Protein AF-A0A7K0A001-F1 (afdb_monomer)

Structure (mmCIF, N/CA/C/O backbone):
data_AF-A0A7K0A001-F1
#
_entry.id   AF-A0A7K0A001-F1
#
loop_
_atom_site.group_PDB
_atom_site.id
_atom_site.type_symbol
_atom_site.label_atom_id
_atom_site.label_alt_id
_atom_site.label_comp_id
_atom_site.label_asym_id
_atom_site.label_entity_id
_atom_site.label_seq_id
_atom_site.pdbx_PDB_ins_code
_atom_site.Cartn_x
_atom_site.Cartn_y
_atom_site.Cartn_z
_atom_site.occupancy
_atom_site.B_iso_or_equiv
_atom_site.auth_seq_id
_atom_site.auth_comp_id
_atom_site.auth_asym_id
_atom_site.auth_atom_id
_atom_site.pdbx_PDB_model_num
ATOM 1 N N . MET A 1 1 ? -7.347 -21.994 52.892 1.00 54.88 1 MET A N 1
ATOM 2 C CA . MET A 1 1 ? -8.348 -21.430 51.962 1.00 54.88 1 MET A CA 1
ATOM 3 C C . MET A 1 1 ? -7.585 -20.962 50.740 1.00 54.88 1 MET A C 1
ATOM 5 O O . MET A 1 1 ? -7.030 -19.872 50.757 1.00 54.88 1 MET A O 1
ATOM 9 N N . ASP A 1 2 ? -7.468 -21.829 49.737 1.00 59.53 2 ASP A N 1
ATOM 10 C CA . ASP A 1 2 ? -6.788 -21.502 48.485 1.00 59.53 2 ASP A CA 1
ATOM 11 C C . ASP A 1 2 ? -7.730 -20.677 47.613 1.00 59.53 2 ASP A C 1
ATOM 13 O O . ASP A 1 2 ? -8.765 -21.163 47.158 1.00 59.53 2 ASP A O 1
ATOM 17 N N . HIS A 1 3 ? -7.394 -19.407 47.400 1.00 66.69 3 HIS A N 1
ATOM 18 C CA . HIS A 1 3 ? -8.052 -18.610 46.376 1.00 66.69 3 HIS A CA 1
ATOM 19 C C . HIS A 1 3 ? -7.4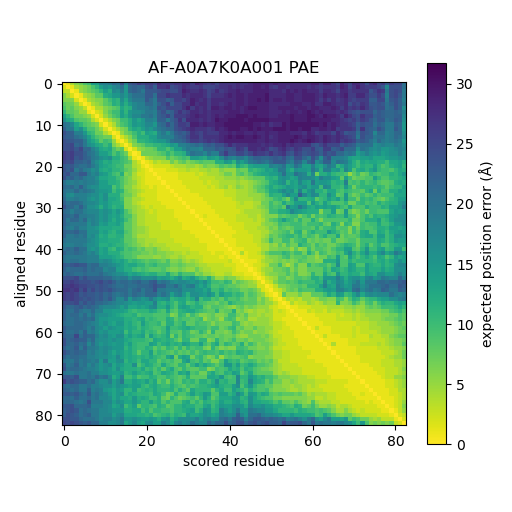87 -19.027 45.014 1.00 66.69 3 HIS A C 1
ATOM 21 O O . HIS A 1 3 ? -6.298 -18.794 44.767 1.00 66.69 3 HIS A O 1
ATOM 27 N N . PRO A 1 4 ? -8.287 -19.621 44.108 1.00 69.69 4 PRO A N 1
ATOM 28 C CA . PRO A 1 4 ? -7.831 -19.842 42.748 1.00 69.69 4 PRO A CA 1
ATOM 29 C C . PRO A 1 4 ? -7.526 -18.471 42.144 1.00 69.69 4 PRO A C 1
ATOM 31 O O . PRO A 1 4 ? -8.420 -17.636 41.984 1.00 69.69 4 PRO A O 1
ATOM 34 N N . LYS A 1 5 ? -6.246 -18.209 41.850 1.00 66.56 5 LYS A N 1
ATOM 35 C CA . LYS A 1 5 ? -5.838 -17.007 41.120 1.00 66.56 5 LYS A CA 1
ATOM 36 C C . LYS A 1 5 ? -6.493 -17.090 39.749 1.00 66.56 5 LYS A C 1
ATOM 38 O O . LYS A 1 5 ? -6.043 -17.834 38.881 1.00 66.56 5 LYS A O 1
ATOM 43 N N . ARG A 1 6 ? -7.596 -16.363 39.582 1.00 66.81 6 ARG A N 1
ATOM 44 C CA . ARG A 1 6 ? -8.286 -16.221 38.306 1.00 66.81 6 ARG A CA 1
ATOM 45 C C . ARG A 1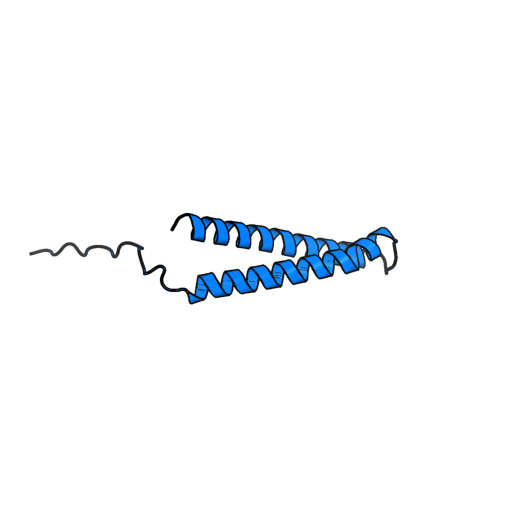 6 ? -7.280 -15.610 37.339 1.00 66.81 6 ARG A C 1
ATOM 47 O O . ARG A 1 6 ? -6.878 -14.462 37.510 1.00 66.81 6 ARG A O 1
ATOM 54 N N . GLN A 1 7 ? -6.813 -16.413 36.389 1.00 69.00 7 GLN A N 1
ATOM 55 C CA . GLN A 1 7 ? -5.944 -15.942 35.320 1.00 69.00 7 GLN A CA 1
ATOM 56 C C . GLN A 1 7 ? -6.691 -14.790 34.631 1.00 69.00 7 GLN A C 1
ATOM 58 O O . GLN A 1 7 ? -7.868 -14.978 34.296 1.00 69.00 7 GLN A O 1
ATOM 63 N N . PRO A 1 8 ? -6.095 -13.590 34.498 1.00 60.75 8 PRO A N 1
ATOM 64 C CA . PRO A 1 8 ? -6.755 -12.490 33.816 1.00 60.75 8 PRO A CA 1
ATOM 65 C C . PRO A 1 8 ? -7.137 -12.994 32.429 1.00 60.75 8 PRO A C 1
ATOM 67 O O . PRO A 1 8 ? -6.272 -13.455 31.681 1.00 60.75 8 PRO A O 1
ATOM 70 N N . SER A 1 9 ? -8.430 -12.982 32.097 1.00 61.78 9 SER A N 1
ATOM 71 C CA . SER A 1 9 ? -8.835 -13.230 30.721 1.00 61.78 9 SER A CA 1
ATOM 72 C C . SER A 1 9 ? -8.071 -12.229 29.868 1.00 61.78 9 SER A C 1
ATOM 74 O O . SER A 1 9 ? -8.035 -11.046 30.209 1.00 61.78 9 SER A O 1
ATOM 76 N N . GLY A 1 10 ? -7.461 -12.680 28.771 1.00 58.69 10 GLY A N 1
ATOM 77 C CA . GLY A 1 10 ? -6.806 -11.828 27.768 1.00 58.69 10 GLY A CA 1
A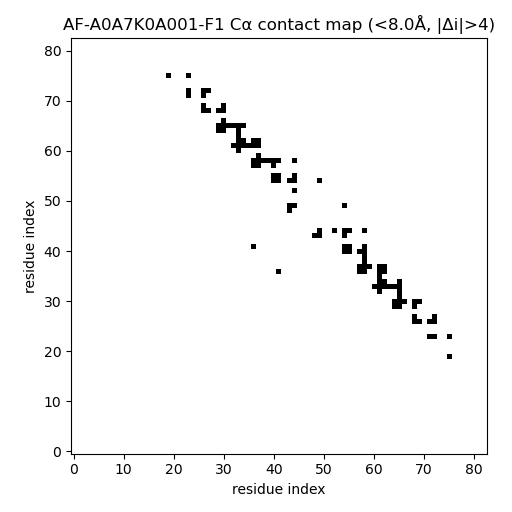TOM 78 C C . GLY A 1 10 ? -7.773 -10.874 27.047 1.00 58.69 10 GLY A C 1
ATOM 79 O O . GLY A 1 10 ? -7.610 -10.575 25.873 1.00 58.69 10 GLY A O 1
ATOM 80 N N . SER A 1 11 ? -8.816 -10.424 27.739 1.00 59.16 11 SER A N 1
ATOM 81 C CA . SER A 1 11 ? -9.697 -9.312 27.438 1.00 59.16 11 SER A CA 1
ATOM 82 C C . SER A 1 11 ? -9.116 -8.021 28.016 1.00 59.16 11 SER A C 1
ATOM 84 O O . SER A 1 11 ? -9.851 -7.212 28.587 1.00 59.16 11 SER A O 1
ATOM 86 N N . GLU A 1 12 ? -7.795 -7.847 27.929 1.00 54.53 12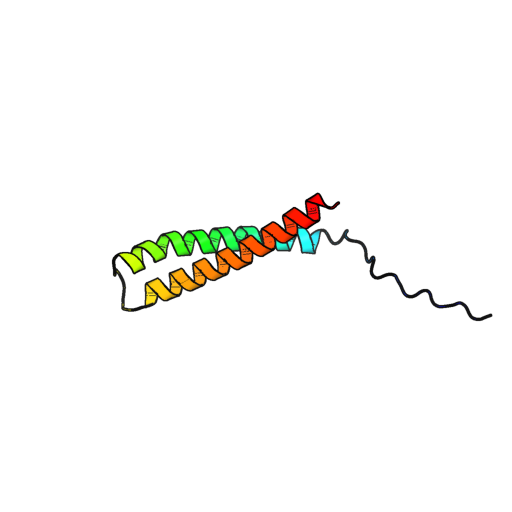 GLU A N 1
ATOM 87 C CA . GLU A 1 12 ? -7.192 -6.546 28.186 1.00 54.53 12 GLU A CA 1
ATOM 88 C C . GLU A 1 12 ? -7.907 -5.528 27.276 1.00 54.53 12 GLU A C 1
ATOM 90 O O . GLU A 1 12 ? -8.202 -5.852 26.115 1.00 54.53 12 GLU A O 1
ATOM 95 N N . PRO A 1 13 ? -8.319 -4.358 27.796 1.00 56.19 13 PRO A N 1
ATOM 96 C CA . PRO A 1 13 ? -9.325 -3.540 27.142 1.00 56.19 13 PRO A CA 1
ATOM 97 C C . PRO A 1 13 ? -8.935 -3.208 25.699 1.00 56.19 13 PRO A C 1
ATOM 99 O O . PRO A 1 13 ? -7.906 -2.582 25.439 1.00 56.19 13 PRO A O 1
ATOM 102 N N . ARG A 1 14 ? -9.825 -3.514 24.741 1.00 57.25 14 ARG A N 1
ATOM 103 C CA . ARG A 1 14 ? -9.754 -3.052 23.335 1.00 57.25 14 ARG A CA 1
ATOM 104 C C . ARG A 1 14 ? -9.765 -1.513 23.190 1.00 57.25 14 ARG A C 1
ATOM 106 O O . ARG A 1 14 ? -9.893 -0.985 22.087 1.00 57.25 14 ARG A O 1
ATOM 113 N N . THR A 1 15 ? -9.666 -0.783 24.300 1.00 48.75 15 THR A N 1
ATOM 114 C CA . THR A 1 15 ? -9.608 0.672 24.430 1.00 48.75 15 THR A CA 1
ATOM 115 C C . THR A 1 15 ? -8.193 1.233 24.342 1.00 48.75 15 THR A C 1
ATOM 117 O O . THR A 1 15 ? -8.041 2.455 24.378 1.00 48.75 15 THR A O 1
ATOM 120 N N . ALA A 1 16 ? -7.173 0.412 24.073 1.00 50.91 16 ALA A N 1
ATOM 121 C CA . ALA A 1 16 ? -5.985 0.899 23.382 1.00 50.91 16 ALA A CA 1
ATOM 122 C C . ALA A 1 16 ? -6.390 1.320 21.946 1.00 50.91 16 ALA A C 1
ATOM 124 O O . ALA A 1 16 ? -6.081 0.679 20.947 1.00 50.91 16 ALA A O 1
ATOM 125 N N . ARG A 1 17 ? -7.143 2.418 21.817 1.00 52.81 17 ARG A N 1
ATOM 126 C CA . ARG A 1 17 ? -7.497 3.030 20.528 1.00 52.81 17 ARG A CA 1
ATOM 127 C C . ARG A 1 17 ? -6.262 3.567 19.816 1.00 52.81 17 ARG A C 1
ATOM 129 O O . ARG A 1 17 ? -6.297 3.684 18.597 1.00 52.81 17 ARG A O 1
ATOM 136 N N . SER A 1 18 ? -5.188 3.849 20.560 1.00 54.31 18 SER A N 1
ATOM 137 C CA . SER A 1 18 ? -3.889 4.251 20.015 1.00 54.31 18 SER A CA 1
ATOM 138 C C . SER A 1 18 ? -3.361 3.238 18.982 1.00 54.31 18 SER A C 1
ATOM 140 O O . SER A 1 18 ? -3.226 3.628 17.823 1.00 54.31 18 SER A O 1
ATOM 142 N N . PRO A 1 19 ? -3.180 1.940 19.301 1.00 67.06 19 PRO A N 1
ATOM 143 C CA . PRO A 1 19 ? -2.676 0.975 18.328 1.00 67.06 19 PRO A CA 1
ATOM 144 C C . PRO A 1 19 ? -3.585 0.776 17.111 1.00 67.06 19 PRO A C 1
ATOM 146 O O . PRO A 1 19 ? -3.065 0.719 16.003 1.00 67.06 19 PRO A O 1
ATOM 149 N N . LEU A 1 20 ? -4.919 0.728 17.253 1.00 65.62 20 LEU A N 1
ATOM 150 C CA . LEU A 1 20 ? -5.790 0.558 16.076 1.00 65.62 20 LEU A CA 1
ATOM 151 C C . LEU A 1 20 ? -5.820 1.796 15.170 1.00 65.62 20 LEU A C 1
ATOM 153 O O . LEU A 1 20 ? -5.764 1.659 13.950 1.00 65.62 20 LEU A O 1
ATOM 157 N N . ARG A 1 21 ? -5.903 3.003 15.749 1.00 70.19 21 ARG A N 1
ATOM 158 C CA . ARG A 1 21 ? -5.913 4.254 14.974 1.00 70.19 21 ARG A CA 1
ATOM 159 C C . ARG A 1 21 ? -4.566 4.504 14.312 1.00 70.19 21 ARG A C 1
ATOM 161 O O . ARG A 1 21 ? -4.545 4.863 13.142 1.00 70.19 21 ARG A O 1
ATOM 168 N N . LEU A 1 22 ? -3.462 4.285 15.026 1.00 74.31 22 LEU A N 1
ATOM 169 C CA . LEU A 1 22 ? -2.117 4.413 14.470 1.00 74.31 22 LEU A CA 1
ATOM 170 C C . LEU A 1 22 ? -1.922 3.447 13.306 1.00 74.31 22 LEU A C 1
ATOM 172 O O . LEU A 1 22 ? -1.460 3.855 12.250 1.00 74.31 22 LEU A O 1
ATOM 176 N N . ARG A 1 23 ? -2.322 2.186 13.475 1.00 75.00 23 ARG A N 1
ATOM 177 C CA . ARG A 1 23 ? -2.195 1.176 12.426 1.00 75.00 23 ARG A CA 1
ATOM 178 C C . ARG A 1 23 ? -3.054 1.511 11.205 1.00 75.00 23 ARG A C 1
ATOM 180 O O . ARG A 1 23 ? -2.561 1.424 10.090 1.00 75.00 23 ARG A O 1
ATOM 187 N N . ALA A 1 24 ? -4.269 2.023 11.412 1.00 74.75 24 ALA A N 1
ATOM 188 C CA . ALA A 1 24 ? -5.103 2.539 10.326 1.00 74.75 24 ALA A CA 1
ATOM 189 C C . ALA A 1 24 ? -4.443 3.722 9.595 1.00 74.75 24 ALA A C 1
ATOM 191 O O . ALA A 1 24 ? -4.402 3.730 8.370 1.00 74.75 24 ALA A O 1
ATOM 192 N N . ILE A 1 25 ? -3.890 4.695 10.327 1.00 75.75 25 ILE A N 1
ATOM 193 C CA . ILE A 1 25 ? -3.195 5.854 9.744 1.00 75.75 25 ILE A CA 1
ATOM 194 C C . ILE A 1 25 ? -1.960 5.402 8.958 1.00 75.75 25 ILE A C 1
ATOM 196 O O . ILE A 1 25 ? -1.804 5.784 7.802 1.00 75.75 25 ILE A O 1
ATOM 200 N N . LEU A 1 26 ? -1.109 4.560 9.553 1.00 76.00 26 LEU A N 1
ATOM 201 C CA . LEU A 1 26 ? 0.080 4.011 8.898 1.00 76.00 26 LEU A CA 1
ATOM 202 C C . LEU A 1 26 ? -0.290 3.205 7.651 1.00 76.00 26 LEU A C 1
ATOM 204 O O . LEU A 1 26 ? 0.373 3.342 6.630 1.00 76.00 26 LEU A O 1
ATOM 208 N N . SER A 1 27 ? -1.364 2.419 7.711 1.00 73.44 27 SER A N 1
ATOM 209 C CA . SER A 1 27 ? -1.875 1.650 6.578 1.00 73.44 27 SER A CA 1
ATOM 210 C C . SER A 1 27 ? -2.383 2.560 5.452 1.00 73.44 27 SER A C 1
ATOM 212 O O . SER A 1 27 ? -1.993 2.386 4.303 1.00 73.44 27 SER A O 1
ATOM 214 N N . VAL A 1 28 ? -3.154 3.609 5.758 1.00 77.31 28 VAL A N 1
ATOM 215 C CA . VAL A 1 28 ? -3.601 4.591 4.751 1.00 77.31 28 VAL A CA 1
ATOM 216 C C . VAL A 1 28 ? -2.417 5.321 4.112 1.00 77.31 28 VAL A C 1
ATOM 218 O O . VAL A 1 28 ? -2.373 5.457 2.890 1.00 77.31 28 VAL A O 1
ATOM 221 N N . LEU A 1 29 ? -1.438 5.757 4.912 1.00 77.94 29 LEU A N 1
ATOM 222 C CA . LEU A 1 29 ? -0.233 6.425 4.411 1.00 77.94 29 LEU A CA 1
ATOM 223 C C . LEU A 1 29 ? 0.618 5.490 3.541 1.00 77.94 29 LEU A C 1
ATOM 225 O O . LEU A 1 29 ? 1.070 5.897 2.472 1.00 77.94 29 LEU A O 1
ATOM 229 N N . ALA A 1 30 ? 0.797 4.235 3.962 1.00 72.31 30 ALA A N 1
ATOM 230 C CA . ALA A 1 30 ? 1.524 3.224 3.200 1.00 72.31 30 ALA A CA 1
ATOM 231 C C . ALA A 1 30 ? 0.810 2.876 1.886 1.00 72.31 30 ALA A C 1
ATOM 233 O O . ALA A 1 30 ? 1.463 2.764 0.850 1.00 72.31 30 ALA A O 1
ATOM 234 N N . LEU A 1 31 ? -0.523 2.769 1.903 1.00 71.81 31 LEU A N 1
ATOM 235 C CA . LEU A 1 31 ? -1.323 2.533 0.704 1.00 71.81 31 LEU A CA 1
ATOM 236 C C . LEU A 1 31 ? -1.183 3.698 -0.278 1.00 71.81 31 LEU A C 1
ATOM 238 O O . LEU A 1 31 ? -0.857 3.477 -1.442 1.00 71.81 31 LEU A O 1
ATOM 242 N N . ALA A 1 32 ? -1.380 4.933 0.191 1.00 75.75 32 ALA A N 1
ATOM 243 C CA . ALA A 1 32 ? -1.260 6.125 -0.641 1.00 75.75 32 ALA A CA 1
ATOM 244 C C . ALA A 1 32 ? 0.150 6.254 -1.238 1.00 75.75 32 ALA A C 1
ATOM 246 O O . ALA A 1 32 ? 0.291 6.426 -2.448 1.00 75.75 32 ALA A O 1
ATOM 247 N N . GLY A 1 33 ? 1.194 6.097 -0.417 1.00 73.69 33 GLY A N 1
ATOM 248 C CA . GLY A 1 33 ? 2.584 6.141 -0.870 1.00 73.69 33 GLY A CA 1
ATOM 249 C C . GLY A 1 33 ? 2.912 5.044 -1.886 1.00 73.69 33 GLY A C 1
ATOM 250 O O . GLY A 1 33 ? 3.483 5.335 -2.936 1.00 73.69 33 GLY A O 1
ATOM 251 N N . GLY A 1 34 ? 2.498 3.801 -1.621 1.00 69.31 34 GLY A N 1
ATOM 252 C CA . GLY A 1 34 ? 2.712 2.669 -2.525 1.00 69.31 34 GLY A CA 1
ATOM 253 C C . GLY A 1 34 ? 2.031 2.858 -3.882 1.00 69.31 34 GLY A C 1
ATOM 254 O O . GLY A 1 34 ? 2.656 2.636 -4.919 1.00 69.31 34 GLY A O 1
ATOM 255 N N . VAL A 1 35 ? 0.786 3.351 -3.889 1.00 77.06 35 VAL A N 1
ATOM 256 C CA . VAL A 1 35 ? 0.051 3.670 -5.124 1.00 77.06 35 VAL A CA 1
ATOM 257 C C . VAL A 1 35 ? 0.737 4.791 -5.902 1.00 77.06 35 VAL A C 1
ATOM 259 O O . VAL A 1 35 ? 0.939 4.644 -7.105 1.00 77.06 35 VAL A O 1
ATOM 262 N N . ILE A 1 36 ? 1.147 5.880 -5.242 1.00 79.50 36 ILE A N 1
ATOM 263 C CA . ILE A 1 36 ? 1.851 6.993 -5.900 1.00 79.50 36 ILE A CA 1
ATOM 264 C C . ILE A 1 36 ? 3.141 6.494 -6.563 1.00 79.50 36 ILE A C 1
ATOM 266 O O . ILE A 1 36 ? 3.376 6.771 -7.738 1.00 79.50 36 ILE A O 1
ATOM 270 N N . VAL A 1 37 ? 3.952 5.708 -5.848 1.00 74.44 37 VAL A N 1
ATOM 271 C CA . VAL A 1 37 ? 5.194 5.136 -6.391 1.00 74.44 37 VAL A CA 1
ATOM 272 C C . VAL A 1 37 ? 4.904 4.225 -7.585 1.00 74.44 37 VAL A C 1
ATOM 274 O O . VAL A 1 37 ? 5.536 4.378 -8.630 1.00 74.44 37 VAL A O 1
ATOM 277 N N . ALA A 1 38 ? 3.928 3.320 -7.474 1.00 70.50 38 ALA A N 1
ATOM 278 C CA . ALA A 1 38 ? 3.565 2.412 -8.559 1.00 70.50 38 ALA A CA 1
ATOM 279 C C . ALA A 1 38 ? 3.069 3.163 -9.809 1.00 70.50 38 ALA A C 1
ATOM 281 O O . ALA A 1 38 ? 3.457 2.821 -10.925 1.00 70.50 38 ALA A O 1
ATOM 282 N N . VAL A 1 39 ? 2.269 4.219 -9.634 1.00 79.81 39 VAL A N 1
ATOM 283 C CA . VAL A 1 39 ? 1.737 5.036 -10.738 1.00 79.81 39 VAL A CA 1
ATOM 284 C C . VAL A 1 39 ? 2.819 5.897 -11.395 1.00 79.81 39 VAL A C 1
ATOM 286 O O . VAL A 1 39 ? 2.765 6.108 -12.602 1.00 79.81 3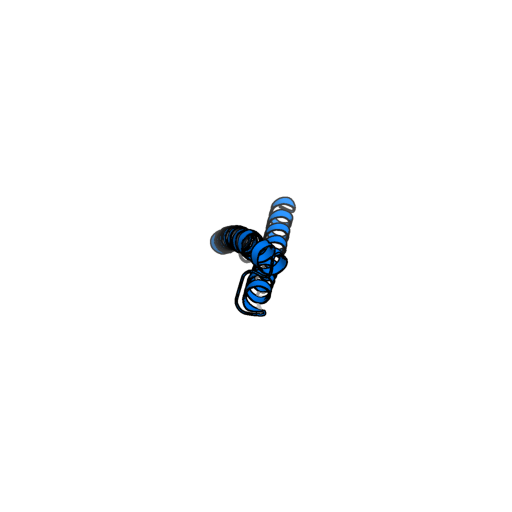9 VAL A O 1
ATOM 289 N N . ILE A 1 40 ? 3.821 6.373 -10.651 1.00 78.88 40 ILE A N 1
ATOM 290 C CA . ILE A 1 40 ? 4.930 7.155 -11.224 1.00 78.88 40 ILE A CA 1
ATOM 291 C C . ILE A 1 40 ? 5.916 6.240 -11.964 1.00 78.88 40 ILE A C 1
ATOM 293 O O . ILE A 1 40 ? 6.283 6.506 -13.113 1.00 78.88 40 ILE A O 1
ATOM 297 N N . PHE A 1 41 ? 6.348 5.156 -11.316 1.00 73.38 41 PHE A N 1
ATOM 298 C CA . PHE A 1 41 ? 7.433 4.310 -11.815 1.00 73.38 41 PHE A CA 1
ATOM 299 C C . PHE A 1 41 ? 6.964 3.190 -12.744 1.00 73.38 41 PHE A C 1
ATOM 301 O O . PHE A 1 41 ? 7.722 2.794 -13.624 1.00 73.38 41 PHE A O 1
ATOM 308 N N . GLY A 1 42 ? 5.721 2.717 -12.628 1.00 76.25 42 GLY A N 1
ATOM 309 C CA . GLY A 1 42 ? 5.159 1.694 -13.514 1.00 76.25 42 GLY A CA 1
ATOM 310 C C . GLY A 1 42 ? 5.176 2.106 -14.991 1.00 76.25 42 GLY A C 1
ATOM 311 O O . GLY A 1 42 ? 5.752 1.390 -15.809 1.00 76.25 42 GLY A O 1
ATOM 312 N N . PRO A 1 43 ? 4.650 3.289 -15.360 1.00 81.00 43 PRO A N 1
ATOM 313 C CA . PRO A 1 43 ? 4.732 3.792 -16.728 1.00 81.00 43 PRO A CA 1
ATOM 314 C C . PRO A 1 43 ? 6.173 4.019 -17.182 1.00 81.00 43 PRO A C 1
ATOM 316 O O . PRO A 1 43 ? 6.483 3.767 -18.339 1.00 81.00 43 PRO A O 1
ATOM 319 N N . MET A 1 44 ? 7.055 4.473 -16.281 1.00 76.19 44 MET A N 1
ATOM 320 C CA . MET A 1 44 ? 8.489 4.669 -16.534 1.00 76.19 44 MET A CA 1
ATOM 321 C C . MET A 1 44 ? 9.202 3.364 -16.892 1.00 76.19 44 MET A C 1
ATOM 323 O O . MET A 1 44 ? 9.934 3.305 -17.877 1.00 76.19 44 MET A O 1
ATOM 327 N N . ALA A 1 45 ? 8.893 2.301 -16.159 1.00 72.25 45 ALA A N 1
ATOM 328 C CA . ALA A 1 45 ? 9.357 0.954 -16.435 1.00 72.25 45 ALA A CA 1
ATOM 329 C C . ALA A 1 45 ? 8.787 0.402 -17.754 1.00 72.25 45 ALA A C 1
ATOM 331 O O . ALA A 1 45 ? 9.535 -0.133 -18.571 1.00 72.25 45 ALA A O 1
ATOM 332 N N . ALA A 1 46 ? 7.486 0.590 -17.997 1.00 75.44 46 ALA A N 1
ATOM 333 C CA . ALA A 1 46 ? 6.806 0.102 -19.197 1.00 75.44 46 ALA A CA 1
ATOM 334 C C . ALA A 1 46 ? 7.309 0.770 -20.486 1.00 75.44 46 ALA A C 1
ATOM 336 O O . ALA A 1 46 ? 7.423 0.118 -21.519 1.00 75.44 46 ALA A O 1
ATOM 337 N N . ARG A 1 47 ? 7.644 2.064 -20.424 1.00 82.88 47 ARG A N 1
ATOM 338 C CA . ARG A 1 47 ? 8.198 2.820 -21.558 1.00 82.88 47 ARG A CA 1
ATOM 339 C C . ARG A 1 47 ? 9.723 2.713 -21.680 1.00 82.88 47 ARG A C 1
ATOM 341 O O . ARG A 1 47 ? 10.307 3.384 -22.523 1.00 82.88 47 ARG A O 1
ATOM 348 N N . GLY A 1 48 ? 10.366 1.903 -20.831 1.00 73.06 48 GLY A N 1
ATOM 349 C CA . GLY A 1 48 ? 11.815 1.695 -20.832 1.00 73.06 48 GLY A CA 1
ATOM 350 C C . GLY A 1 48 ? 12.632 2.948 -20.505 1.00 73.06 48 GLY A C 1
ATOM 351 O O . GLY A 1 48 ? 13.821 2.999 -20.810 1.00 73.06 48 GLY A O 1
ATOM 352 N N . THR A 1 49 ? 12.023 3.981 -19.911 1.00 65.25 49 THR A N 1
ATOM 353 C CA . THR A 1 49 ? 12.733 5.219 -19.584 1.00 65.25 49 THR A CA 1
ATOM 354 C C . THR A 1 49 ? 13.413 5.081 -18.229 1.00 65.25 49 THR A C 1
ATOM 356 O O . THR A 1 49 ? 12.817 5.293 -17.185 1.00 65.25 49 THR A O 1
ATOM 359 N N . GLY A 1 50 ? 14.688 4.707 -18.220 1.00 67.00 50 GLY A N 1
ATOM 360 C CA . GLY A 1 50 ? 15.504 4.657 -17.008 1.00 67.00 50 GLY A CA 1
ATOM 361 C C . GLY A 1 50 ? 16.674 3.683 -17.141 1.00 67.00 50 GLY A C 1
ATOM 362 O O . GLY A 1 50 ? 16.672 2.849 -18.045 1.00 67.00 50 GLY A O 1
ATOM 363 N N . PRO A 1 51 ? 17.693 3.768 -16.270 1.00 65.88 51 PRO A N 1
ATOM 364 C CA . PRO A 1 51 ? 18.852 2.891 -16.365 1.00 65.88 51 PRO A CA 1
ATOM 365 C C . PRO A 1 51 ? 18.467 1.458 -15.964 1.00 65.88 51 PRO A C 1
ATOM 367 O O . PRO A 1 51 ? 18.264 1.158 -14.785 1.00 65.88 51 PRO A O 1
ATOM 370 N N . GLY A 1 52 ? 18.359 0.565 -16.949 1.00 75.19 52 GLY A N 1
ATOM 371 C CA . GLY A 1 52 ? 18.157 -0.870 -16.735 1.00 75.19 52 GLY A CA 1
ATOM 372 C C . GLY A 1 52 ? 16.886 -1.218 -15.944 1.00 75.19 52 GLY A C 1
ATOM 373 O O . GLY A 1 52 ? 15.807 -0.690 -16.199 1.00 75.19 52 GLY A O 1
ATOM 374 N N . ALA A 1 53 ? 17.009 -2.134 -14.978 1.00 78.19 53 ALA A N 1
ATOM 375 C CA . ALA A 1 53 ? 15.878 -2.671 -14.211 1.00 78.19 53 ALA A CA 1
ATOM 376 C C . ALA A 1 53 ? 15.383 -1.763 -13.063 1.00 78.19 53 ALA A C 1
ATOM 378 O O . ALA A 1 53 ? 14.397 -2.098 -12.405 1.00 78.19 53 ALA A O 1
ATOM 379 N N . GLY A 1 54 ? 16.035 -0.622 -12.808 1.00 79.19 54 GLY A N 1
ATOM 380 C CA . GLY A 1 54 ? 15.743 0.252 -11.662 1.00 79.19 54 GLY A CA 1
ATOM 381 C C . GLY A 1 54 ? 14.262 0.644 -11.517 1.00 79.19 54 GLY A C 1
ATOM 382 O O . GLY A 1 54 ? 13.692 0.441 -10.444 1.00 79.19 54 GLY A O 1
ATOM 383 N N . PRO A 1 55 ? 13.593 1.133 -12.580 1.00 78.75 55 PRO A N 1
ATOM 384 C CA . PRO A 1 55 ? 12.179 1.504 -12.514 1.00 78.75 55 PRO A CA 1
ATOM 385 C C . PRO A 1 55 ? 11.238 0.335 -12.176 1.00 78.75 55 PRO A C 1
A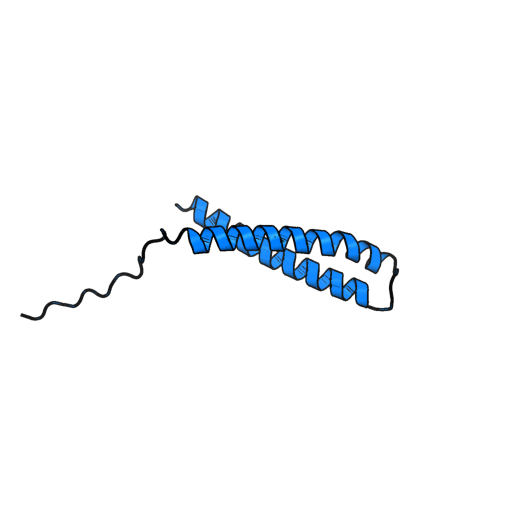TOM 387 O O . PRO A 1 55 ? 10.289 0.522 -11.415 1.00 78.75 55 PRO A O 1
ATOM 390 N N . TRP A 1 56 ? 11.516 -0.874 -12.682 1.00 75.75 56 TRP A N 1
ATOM 391 C CA . TRP A 1 56 ? 10.734 -2.080 -12.369 1.00 75.75 56 TRP A CA 1
ATOM 392 C C . TRP A 1 56 ? 10.865 -2.482 -10.900 1.00 75.75 56 TRP A C 1
ATOM 394 O O . TRP A 1 56 ? 9.868 -2.835 -10.274 1.00 75.75 56 TRP A O 1
ATOM 404 N N . VAL A 1 57 ? 12.072 -2.385 -10.331 1.00 83.56 57 VAL A N 1
ATOM 405 C CA . VAL A 1 57 ? 12.311 -2.680 -8.909 1.00 83.56 57 VAL A CA 1
ATOM 406 C C . VAL A 1 57 ? 11.536 -1.709 -8.018 1.00 83.56 57 VAL A C 1
ATOM 408 O O . VAL A 1 57 ? 10.835 -2.141 -7.104 1.00 83.56 57 VAL A O 1
ATOM 411 N N . VAL A 1 58 ? 11.599 -0.406 -8.311 1.00 77.81 58 VAL A N 1
ATOM 412 C CA . VAL A 1 58 ? 10.875 0.618 -7.540 1.00 77.81 58 VAL A CA 1
ATOM 413 C C . VAL A 1 58 ? 9.360 0.423 -7.645 1.00 77.81 58 VAL A C 1
ATOM 415 O O . VAL A 1 58 ? 8.667 0.454 -6.626 1.00 77.81 58 VAL A O 1
ATOM 418 N N . ALA A 1 59 ? 8.846 0.158 -8.849 1.00 75.12 59 ALA A N 1
ATOM 419 C CA . ALA A 1 59 ? 7.429 -0.129 -9.057 1.00 75.12 59 ALA A CA 1
ATOM 420 C C . ALA A 1 59 ? 6.980 -1.397 -8.309 1.00 75.12 59 ALA A C 1
ATOM 422 O O . ALA A 1 59 ? 5.926 -1.391 -7.675 1.00 75.12 59 ALA A O 1
ATOM 423 N N . GLY A 1 60 ? 7.791 -2.460 -8.327 1.00 77.56 60 GLY A N 1
ATOM 424 C CA . GLY 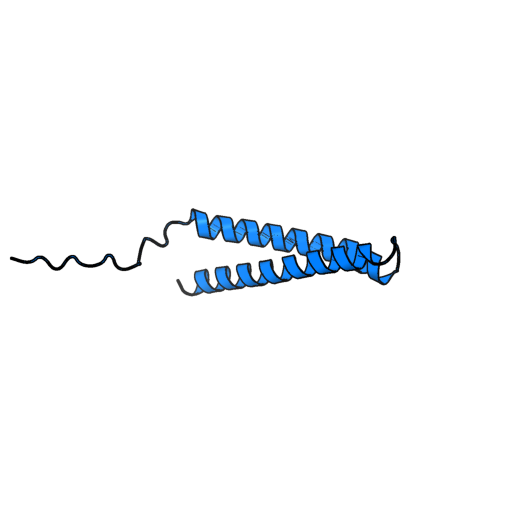A 1 60 ? 7.515 -3.710 -7.619 1.00 77.56 60 GLY A CA 1
ATOM 425 C C . GLY A 1 60 ? 7.460 -3.539 -6.100 1.00 77.56 60 GLY A C 1
ATOM 426 O O . GLY A 1 60 ? 6.516 -4.011 -5.465 1.00 77.56 60 GLY A O 1
ATOM 427 N N . ILE A 1 61 ? 8.416 -2.807 -5.514 1.00 81.31 61 ILE A N 1
ATOM 428 C CA . ILE A 1 61 ? 8.406 -2.484 -4.077 1.00 81.31 61 ILE A CA 1
ATOM 429 C C . ILE A 1 61 ? 7.171 -1.645 -3.730 1.00 81.31 61 ILE A C 1
ATOM 431 O O . ILE A 1 61 ? 6.462 -1.970 -2.778 1.00 81.31 61 ILE A O 1
ATOM 435 N N . GLY A 1 62 ? 6.870 -0.607 -4.521 1.00 75.81 62 GLY A N 1
ATOM 436 C CA . GLY A 1 62 ? 5.685 0.233 -4.322 1.00 75.81 62 GLY A CA 1
ATOM 437 C C . GLY A 1 62 ? 4.380 -0.568 -4.362 1.00 75.81 62 GLY A C 1
ATOM 438 O O . GLY A 1 62 ? 3.537 -0.424 -3.476 1.00 75.81 62 GLY A O 1
ATOM 439 N N . ALA A 1 63 ? 4.248 -1.477 -5.332 1.00 74.25 63 ALA A N 1
ATOM 440 C CA . ALA A 1 63 ? 3.104 -2.376 -5.444 1.00 74.25 63 ALA A CA 1
ATOM 441 C C . ALA A 1 63 ? 2.994 -3.333 -4.244 1.00 74.25 63 ALA A C 1
ATOM 443 O O . ALA A 1 63 ? 1.909 -3.491 -3.686 1.00 74.25 63 ALA A O 1
ATOM 444 N N . GLY A 1 64 ? 4.107 -3.927 -3.800 1.00 76.12 64 GLY A N 1
ATOM 445 C CA . GLY A 1 64 ? 4.130 -4.802 -2.624 1.00 76.12 64 GLY A CA 1
ATOM 446 C C . GLY A 1 64 ? 3.679 -4.086 -1.348 1.00 76.12 64 GLY A C 1
ATOM 447 O O . GLY A 1 64 ? 2.827 -4.595 -0.618 1.00 76.12 64 GLY A O 1
ATOM 448 N N . VAL A 1 65 ? 4.181 -2.869 -1.115 1.00 78.38 65 VAL A N 1
ATOM 449 C CA . VAL A 1 65 ? 3.760 -2.024 0.016 1.00 78.38 65 VAL A CA 1
ATOM 450 C C . VAL A 1 65 ? 2.267 -1.697 -0.067 1.00 78.38 65 VAL A C 1
ATOM 452 O O . VAL A 1 65 ? 1.564 -1.818 0.937 1.00 78.38 65 VAL A O 1
ATOM 455 N N . ALA A 1 66 ? 1.759 -1.354 -1.256 1.00 71.56 66 ALA A N 1
ATOM 456 C CA . ALA A 1 66 ? 0.340 -1.068 -1.458 1.00 71.56 66 ALA A CA 1
ATOM 457 C C . ALA A 1 66 ? -0.556 -2.278 -1.132 1.00 71.56 66 ALA A C 1
ATOM 459 O O . ALA A 1 66 ? -1.582 -2.115 -0.474 1.00 71.56 66 ALA A O 1
ATOM 460 N N . VAL A 1 67 ? -0.160 -3.495 -1.527 1.00 75.62 67 VAL A N 1
ATOM 461 C CA . VAL A 1 67 ? -0.911 -4.728 -1.222 1.00 75.62 67 VAL A CA 1
ATOM 462 C C . VAL A 1 67 ? -0.953 -4.997 0.282 1.00 75.62 67 VAL A C 1
ATOM 464 O O . VAL A 1 67 ? -2.030 -5.243 0.827 1.00 75.62 67 VAL A O 1
ATOM 467 N N . ILE A 1 68 ? 0.191 -4.918 0.970 1.00 75.94 68 ILE A N 1
ATOM 468 C CA . ILE A 1 68 ? 0.263 -5.133 2.426 1.00 75.94 68 ILE A CA 1
ATOM 469 C C . ILE A 1 68 ? -0.626 -4.119 3.154 1.00 75.94 68 ILE A C 1
ATOM 471 O O . ILE A 1 68 ? -1.406 -4.492 4.032 1.00 75.94 68 ILE A O 1
ATOM 475 N N . ALA A 1 69 ? -0.555 -2.851 2.751 1.00 72.81 69 ALA A N 1
ATOM 476 C CA . ALA A 1 69 ? -1.383 -1.796 3.311 1.00 72.81 69 ALA A CA 1
ATOM 477 C C . ALA A 1 69 ? -2.883 -2.044 3.065 1.00 72.81 69 ALA A C 1
ATOM 479 O O . ALA A 1 69 ? -3.681 -1.963 3.996 1.00 72.81 69 ALA A O 1
ATOM 480 N N . ALA A 1 70 ? -3.276 -2.445 1.852 1.00 71.44 70 ALA A N 1
ATOM 481 C CA . ALA A 1 70 ? -4.663 -2.787 1.541 1.00 71.44 70 ALA A CA 1
ATOM 482 C C . ALA A 1 70 ? -5.195 -3.935 2.419 1.00 71.44 70 ALA A C 1
ATOM 484 O O . ALA A 1 70 ? -6.315 -3.850 2.926 1.00 71.44 70 ALA A O 1
ATOM 485 N N . ILE A 1 71 ?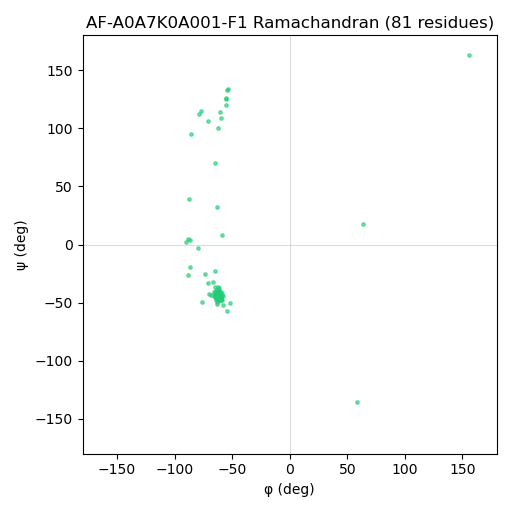 -4.391 -4.980 2.649 1.00 76.12 71 ILE A N 1
ATOM 486 C CA . ILE A 1 71 ? -4.755 -6.094 3.538 1.00 76.12 71 ILE A CA 1
ATOM 487 C C . ILE A 1 71 ? -4.971 -5.587 4.966 1.00 76.12 71 ILE A C 1
ATOM 489 O O . ILE A 1 71 ? -5.994 -5.900 5.577 1.00 76.12 71 ILE A O 1
ATOM 493 N N . ASP A 1 72 ? -4.043 -4.784 5.489 1.00 76.19 72 ASP A N 1
ATOM 494 C CA . ASP A 1 72 ? -4.132 -4.255 6.851 1.00 76.19 72 ASP A CA 1
ATOM 495 C C . ASP A 1 72 ? -5.384 -3.366 7.020 1.00 76.19 72 ASP A C 1
ATOM 497 O O . ASP A 1 72 ? -6.136 -3.528 7.984 1.00 76.19 72 ASP A O 1
ATOM 501 N N . LEU A 1 73 ? -5.712 -2.539 6.016 1.00 71.00 73 LEU A N 1
ATOM 502 C CA . LEU A 1 73 ? -6.933 -1.727 6.000 1.00 71.00 73 LEU A CA 1
ATOM 503 C C . LEU A 1 73 ? -8.210 -2.583 5.977 1.00 71.00 73 LEU A C 1
ATOM 505 O O . LEU A 1 73 ? -9.152 -2.297 6.718 1.00 71.00 73 LEU A O 1
ATOM 509 N N . VAL A 1 74 ? -8.251 -3.652 5.172 1.00 73.12 74 VAL A N 1
ATOM 510 C CA . VAL A 1 74 ? -9.392 -4.586 5.126 1.00 73.12 74 VAL A CA 1
ATOM 511 C C . VAL A 1 74 ? -9.570 -5.300 6.466 1.00 73.12 74 VAL A C 1
ATOM 513 O O . VAL A 1 74 ? -10.700 -5.424 6.941 1.00 73.12 74 VAL A O 1
ATOM 516 N N . VAL A 1 75 ? -8.484 -5.746 7.105 1.00 73.88 75 VAL A N 1
ATOM 517 C CA . VAL A 1 75 ? -8.528 -6.376 8.436 1.00 73.88 75 VAL A CA 1
ATOM 518 C C . VAL A 1 75 ? -9.085 -5.403 9.477 1.00 73.88 75 VAL A C 1
ATOM 520 O O . VAL A 1 75 ? -9.972 -5.777 10.248 1.00 73.88 75 VAL A O 1
ATOM 523 N N . ILE A 1 76 ? -8.631 -4.145 9.469 1.00 71.25 76 ILE A N 1
ATOM 524 C CA . ILE A 1 76 ? -9.139 -3.099 10.366 1.00 71.25 76 ILE A CA 1
ATOM 525 C C . ILE A 1 76 ? -10.626 -2.834 10.105 1.00 71.25 76 ILE A C 1
ATOM 527 O O . ILE A 1 76 ? -11.420 -2.840 11.045 1.00 71.25 76 ILE A O 1
ATOM 531 N N . ALA A 1 77 ? -11.029 -2.663 8.844 1.00 72.88 77 ALA A N 1
ATOM 532 C CA . ALA A 1 77 ? -12.420 -2.411 8.472 1.00 72.88 77 ALA A CA 1
ATOM 533 C C . ALA A 1 77 ? -13.351 -3.570 8.867 1.00 72.88 77 ALA A C 1
ATOM 535 O O . ALA A 1 77 ? -14.455 -3.335 9.359 1.00 72.88 77 ALA A O 1
ATOM 536 N N . ARG A 1 78 ? -12.901 -4.822 8.704 1.00 72.12 78 ARG A N 1
ATOM 537 C CA . ARG A 1 78 ? -13.637 -6.012 9.159 1.00 72.12 78 ARG A CA 1
ATOM 538 C C . ARG A 1 78 ? -13.777 -6.038 10.676 1.00 72.12 78 ARG A C 1
ATOM 540 O O . ARG A 1 78 ? -14.862 -6.313 11.175 1.00 72.12 78 ARG A O 1
ATOM 547 N N . ARG A 1 79 ? -12.711 -5.708 11.407 1.00 69.44 79 ARG A N 1
ATOM 548 C CA . ARG A 1 79 ? -12.725 -5.685 12.875 1.00 69.44 79 ARG A CA 1
ATOM 549 C C . ARG A 1 79 ? -13.625 -4.590 13.446 1.00 69.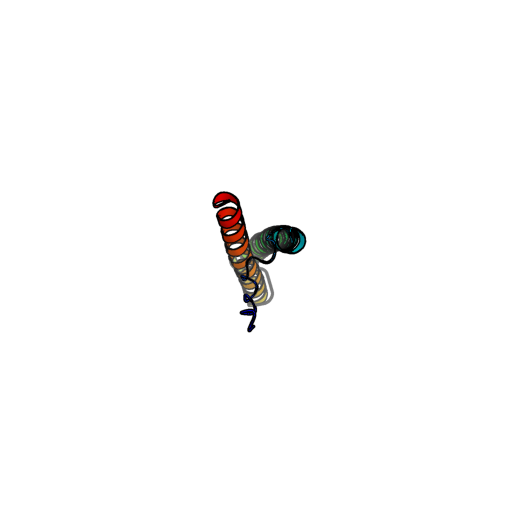44 79 ARG A C 1
ATOM 551 O O . ARG A 1 79 ? -14.211 -4.808 14.493 1.00 69.44 79 ARG A O 1
ATOM 558 N N . LEU A 1 80 ? -13.750 -3.451 12.762 1.00 69.44 80 LEU A N 1
ATOM 559 C CA . LEU A 1 80 ? -14.670 -2.372 13.141 1.00 69.44 80 LEU A CA 1
ATOM 560 C C . LEU A 1 80 ? -16.142 -2.692 12.851 1.00 69.44 80 LEU A C 1
ATOM 562 O O . LEU A 1 80 ? -17.006 -2.105 13.482 1.00 69.44 80 LEU A O 1
ATOM 566 N N . ARG A 1 81 ? -16.430 -3.575 11.886 1.00 68.44 81 ARG A N 1
ATOM 567 C CA . ARG A 1 81 ? -17.801 -3.996 11.539 1.00 68.44 81 ARG A CA 1
ATOM 568 C C . ARG A 1 81 ? -18.327 -5.159 12.381 1.00 68.44 81 ARG A C 1
ATOM 570 O O . ARG A 1 81 ? -19.524 -5.409 12.356 1.00 68.44 81 ARG A O 1
ATOM 577 N N . GLY A 1 82 ? -17.436 -5.913 13.025 1.00 59.16 82 GLY A N 1
ATOM 578 C CA . GLY A 1 82 ? -17.788 -7.024 13.916 1.00 59.16 82 GLY A CA 1
ATOM 579 C C . GLY A 1 82 ? -17.964 -6.620 15.383 1.00 59.16 82 GLY A C 1
ATOM 580 O O . GLY A 1 82 ? -18.188 -7.499 16.210 1.00 59.16 82 GLY A O 1
ATOM 581 N N . GLU A 1 83 ? -17.820 -5.328 15.688 1.00 48.28 83 GLU A N 1
ATOM 582 C CA . GLU A 1 83 ? -18.184 -4.677 16.955 1.00 48.28 83 GLU A CA 1
ATOM 583 C C . GLU A 1 83 ? -19.469 -3.874 16.742 1.00 48.28 83 GLU A C 1
ATOM 585 O O . GLU A 1 83 ? -20.289 -3.829 17.682 1.00 48.28 83 GLU A O 1
#

pLDDT: mean 70.64, std 8.16, range [48.28, 83.56]

Foldseek 3Di:
DDDPPPDPPPPPDPPCVVVLVVLLVVLVVLLVQLVVQLVVLVVCVVVVPDDPCVSVVSNVVSPVSNVVSVVSNVVSVVVVVVD

Nearest PDB structures (foldseek):
  3g67-assembly1_B  TM=6.152E-01  e=6.861E+00  Thermotoga maritima
  3g6b-assembly1_B  TM=6.149E-01  e=6.861E+00  Thermotoga maritima
  1qu7-assembly1_B  TM=5.618E-01  e=5.395E+00  Escherichia coli
  6grj-assembly1_F  TM=4.264E-01  e=5.395E+00  Aeromonas hydrophila

Radius of gyration: 20.9 Å; Cα contacts (8 Å, |Δi|>4): 59; chains: 1; bounding box: 37×29×74 Å

Mean predicted aligned error: 12.54 Å

Solvent-accessible surface area (backbone atoms only — not comparable to full-atom values): 4627 Å² total; per-residue (Å²): 134,86,76,79,78,74,72,77,68,93,71,66,69,87,72,59,50,62,64,58,53,49,49,47,52,53,22,52,51,39,26,52,51,11,48,52,41,23,65,60,25,39,58,31,37,74,69,61,63,58,78,76,65,54,34,49,54,53,16,50,53,17,45,52,43,21,52,55,17,50,52,52,44,50,54,51,55,53,59,64,71,77,107

Sequence (83 aa):
MDHPKRQPSGSEPRTARSPLRLRAILSVLALAGGVIVAVIFGPMAARGTGPGAGPWVVAGIGAGVAVIAAIDLVVIARRLRGE

Secondary structure (DSSP, 8-state):
------PPPS---TT-HHHHHHHHHHHHHHHHHHHHHHHHHHHHHHTT-SSTTHHHHHHHHHHHHHHHHHHHHHHHHHHHH--